Protein AF-A0A8D0GB31-F1 (afdb_monomer)

Sequence (109 aa):
WKSSKSEREALQETPEELVDSFWATIAEEDEQGLYSGTINKALAECLQLIEKDYPGDEIHSTLEQLIQKVPDAKKLAKYWVCRVRLGQLGPIEKIIAIYEEAILAGAQV

Solvent-accessible surface area (backbone atoms only — not comparable to full-atom values): 6332 Å² total; per-residue (Å²): 134,85,84,78,86,73,89,78,89,64,86,75,71,46,77,63,58,53,51,53,50,51,54,51,52,52,53,51,52,49,51,53,49,53,52,54,50,51,51,52,48,56,40,52,51,50,41,56,39,54,76,67,72,45,69,47,66,62,54,49,52,51,51,54,55,45,40,73,78,34,61,70,52,47,31,36,44,57,50,54,52,40,55,52,55,59,52,70,69,62,63,67,67,61,55,50,51,53,52,54,52,34,58,75,51,58,41,46,131

Mean predicted aligned error: 11.81 Å

pLDDT: mean 80.17, std 14.29, range [38.22, 94.62]

Structure (mmCIF, N/CA/C/O backbone):
data_AF-A0A8D0GB31-F1
#
_entry.id   AF-A0A8D0GB31-F1
#
loop_
_atom_site.group_PDB
_atom_site.id
_atom_site.type_symbol
_atom_site.label_atom_id
_atom_site.label_alt_id
_atom_site.label_comp_id
_atom_site.label_asym_id
_atom_site.label_entity_id
_atom_site.label_seq_id
_atom_site.pdbx_PDB_ins_code
_atom_site.Cartn_x
_atom_site.Cartn_y
_atom_site.Cartn_z
_atom_site.occupancy
_atom_site.B_iso_or_equiv
_atom_site.auth_seq_id
_atom_site.auth_comp_id
_atom_site.auth_asym_id
_atom_site.auth_atom_id
_atom_site.pdbx_PDB_model_num
ATOM 1 N N . TRP A 1 1 ? 31.238 -27.327 -58.070 1.00 38.22 1 TRP A N 1
ATOM 2 C CA . TRP A 1 1 ? 30.485 -27.724 -56.868 1.00 38.22 1 TRP A CA 1
ATOM 3 C C . TRP A 1 1 ? 30.015 -26.470 -56.159 1.00 38.22 1 TRP A C 1
ATOM 5 O O . TRP A 1 1 ? 30.849 -25.647 -55.809 1.00 38.22 1 TRP A O 1
ATOM 15 N N . LYS A 1 2 ? 28.698 -26.267 -56.032 1.00 43.47 2 LYS A N 1
ATOM 16 C CA . LYS A 1 2 ? 28.160 -25.191 -55.193 1.00 43.47 2 LYS A CA 1
ATOM 17 C C . LYS A 1 2 ? 28.403 -25.606 -53.745 1.00 43.47 2 LYS A C 1
ATOM 19 O O . LYS A 1 2 ? 27.807 -26.581 -53.299 1.00 43.47 2 LYS A O 1
ATOM 24 N N . SER A 1 3 ? 29.301 -24.919 -53.045 1.00 41.25 3 SER A N 1
ATOM 25 C CA . SER A 1 3 ? 29.398 -25.074 -51.597 1.00 41.25 3 SER A CA 1
ATOM 26 C C . SER A 1 3 ? 28.232 -24.303 -50.990 1.00 41.25 3 SER A C 1
ATOM 28 O O . SER A 1 3 ? 28.279 -23.086 -50.837 1.00 41.25 3 SER A O 1
ATOM 30 N N . SER A 1 4 ?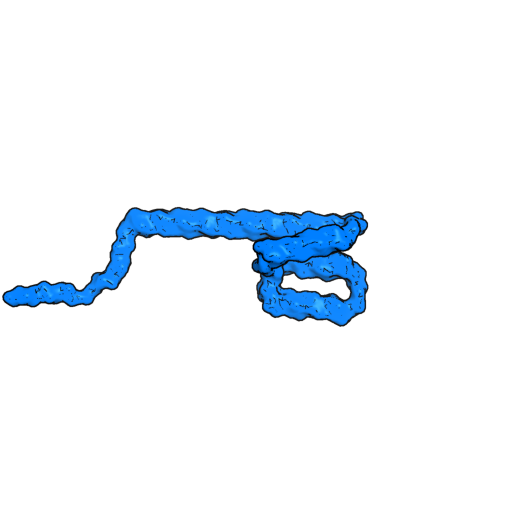 27.135 -25.023 -50.776 1.00 47.94 4 SER A N 1
ATOM 31 C CA . SER A 1 4 ? 25.988 -24.556 -50.013 1.00 47.94 4 SER A CA 1
ATOM 32 C C . SER A 1 4 ? 26.430 -24.486 -48.555 1.00 47.94 4 SER A C 1
ATOM 34 O O . SER A 1 4 ? 26.611 -25.525 -47.921 1.00 47.94 4 SER A O 1
ATOM 36 N N . LYS A 1 5 ? 26.660 -23.285 -48.020 1.00 43.53 5 LYS A N 1
ATOM 37 C CA . LYS A 1 5 ? 26.837 -23.119 -46.576 1.00 43.53 5 LYS A CA 1
ATOM 38 C C . LYS A 1 5 ? 25.444 -23.040 -45.957 1.00 43.53 5 LYS A C 1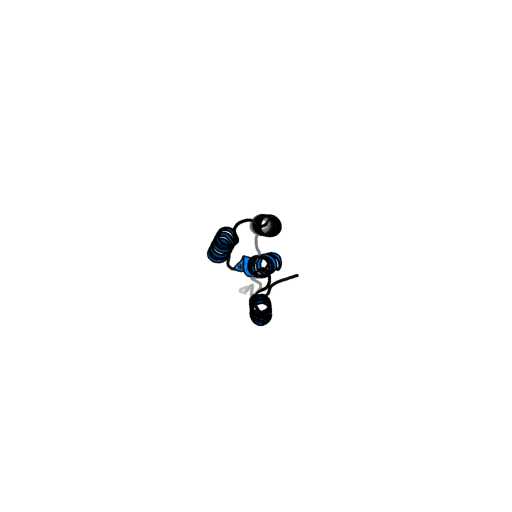
ATOM 40 O O . LYS A 1 5 ? 24.874 -21.966 -45.825 1.00 43.53 5 LYS A O 1
ATOM 45 N N . SER A 1 6 ? 24.895 -24.222 -45.694 1.00 49.19 6 SER A N 1
ATOM 46 C CA . SER A 1 6 ? 23.667 -24.417 -44.930 1.00 49.19 6 SER A CA 1
ATOM 47 C C . SER A 1 6 ? 23.919 -24.142 -43.450 1.00 49.19 6 SER A C 1
ATOM 49 O O . SER A 1 6 ? 24.957 -24.538 -42.917 1.00 49.19 6 SER A O 1
ATOM 51 N N . GLU A 1 7 ? 22.932 -23.502 -42.827 1.00 48.81 7 GLU A N 1
ATOM 52 C CA . GLU A 1 7 ? 22.560 -23.618 -41.414 1.00 48.81 7 GLU A CA 1
ATOM 53 C C . GLU A 1 7 ? 23.652 -23.340 -40.376 1.00 48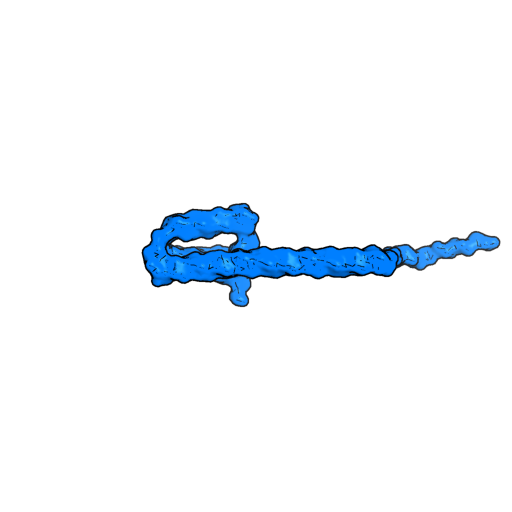.81 7 GLU A C 1
ATOM 55 O O . GLU A 1 7 ? 24.326 -24.236 -39.865 1.00 48.81 7 GLU A O 1
ATOM 60 N N . ARG A 1 8 ? 23.745 -22.059 -40.004 1.00 48.47 8 ARG A N 1
ATOM 61 C CA . ARG A 1 8 ? 23.757 -21.599 -38.604 1.00 48.47 8 ARG A CA 1
ATOM 62 C C . ARG A 1 8 ? 23.662 -20.069 -38.580 1.00 48.47 8 ARG A C 1
ATOM 64 O O . ARG A 1 8 ? 24.624 -19.383 -38.261 1.00 48.47 8 ARG A O 1
ATOM 71 N N . GLU A 1 9 ? 22.489 -19.540 -38.917 1.00 44.28 9 GLU A N 1
ATOM 72 C CA . GLU A 1 9 ? 22.073 -18.207 -38.459 1.00 44.28 9 GLU A CA 1
ATOM 73 C C . GLU A 1 9 ? 21.654 -18.344 -36.988 1.00 44.28 9 GLU A C 1
ATOM 75 O O . GLU A 1 9 ? 20.483 -18.322 -36.631 1.00 44.28 9 GLU A O 1
ATOM 80 N N . ALA A 1 10 ? 22.635 -18.596 -36.120 1.00 50.03 10 ALA A N 1
ATOM 81 C CA . ALA A 1 10 ? 22.503 -18.174 -34.737 1.00 50.03 10 ALA A CA 1
ATOM 82 C C . ALA A 1 10 ? 22.685 -16.658 -34.783 1.00 50.03 10 ALA A C 1
ATOM 84 O O . ALA A 1 10 ? 23.727 -16.213 -35.265 1.00 50.03 10 ALA A O 1
ATOM 85 N N . LEU A 1 11 ? 21.653 -15.912 -34.380 1.00 52.16 11 LEU A N 1
ATOM 86 C CA . LEU A 1 11 ? 21.637 -14.454 -34.246 1.00 52.16 11 LEU A CA 1
ATOM 87 C C . LEU A 1 11 ? 22.981 -13.983 -33.670 1.00 52.16 11 LEU A C 1
ATOM 89 O O . LEU A 1 11 ? 23.235 -14.109 -32.475 1.00 52.16 11 LEU A O 1
ATOM 93 N N . GLN A 1 12 ? 23.886 -13.539 -34.543 1.00 55.84 12 GLN A N 1
ATOM 94 C CA . GLN A 1 12 ? 25.137 -12.915 -34.139 1.00 55.84 12 GLN A CA 1
ATOM 95 C C . GLN A 1 12 ? 24.774 -11.477 -33.804 1.00 55.84 12 GLN A C 1
ATOM 97 O O . GLN A 1 12 ? 24.914 -10.598 -34.648 1.00 55.84 12 GLN A O 1
ATOM 102 N N . GLU A 1 13 ? 24.240 -11.265 -32.599 1.00 57.94 13 GLU A N 1
ATOM 103 C CA . GLU A 1 13 ? 24.176 -9.919 -32.039 1.00 57.94 13 GLU A CA 1
ATOM 104 C C . GLU A 1 13 ? 25.600 -9.376 -32.005 1.00 57.94 13 GLU A C 1
ATOM 106 O O . GLU A 1 13 ? 26.544 -10.035 -31.544 1.00 57.94 13 GLU A O 1
ATOM 111 N N . THR A 1 14 ? 25.778 -8.213 -32.615 1.00 75.75 14 THR A N 1
ATOM 112 C CA . THR A 1 14 ? 27.091 -7.589 -32.697 1.00 75.75 14 THR A CA 1
ATOM 113 C C . THR A 1 14 ? 27.550 -7.176 -31.294 1.00 75.75 14 THR A C 1
ATOM 115 O O . THR A 1 14 ? 26.721 -6.903 -30.425 1.00 75.75 14 THR A O 1
ATOM 118 N N . PRO A 1 15 ? 28.868 -7.107 -31.022 1.00 74.94 15 PRO A N 1
ATOM 119 C CA . PRO A 1 15 ? 29.363 -6.677 -29.713 1.00 74.94 15 PRO A CA 1
ATOM 120 C C . PRO A 1 15 ? 28.836 -5.300 -29.284 1.00 74.94 15 PRO A C 1
ATOM 122 O O . PRO A 1 15 ? 28.754 -5.030 -28.093 1.00 74.94 15 PRO A O 1
ATOM 125 N N . GLU A 1 16 ? 28.487 -4.447 -30.250 1.00 78.19 16 GLU A N 1
ATOM 126 C CA . GLU A 1 16 ? 27.890 -3.128 -30.028 1.00 78.19 16 GLU A CA 1
ATOM 127 C C . GLU A 1 16 ? 26.426 -3.252 -29.571 1.00 78.19 16 GLU A C 1
ATOM 129 O O . GLU A 1 16 ? 26.078 -2.716 -28.523 1.00 78.19 16 GLU A O 1
ATOM 134 N N . GLU A 1 17 ? 25.605 -4.057 -30.256 1.00 80.19 17 GLU A N 1
ATOM 135 C CA . GLU A 1 17 ? 24.213 -4.333 -29.852 1.00 80.19 17 GLU A CA 1
ATOM 136 C C . GLU A 1 17 ? 24.116 -4.995 -28.471 1.00 80.19 17 GLU A C 1
ATOM 138 O O . GLU A 1 17 ? 23.202 -4.697 -27.703 1.00 80.19 17 GLU A O 1
ATOM 143 N N . LEU A 1 18 ? 25.074 -5.861 -28.127 1.00 84.31 18 LEU A N 1
ATOM 144 C CA . LEU A 1 18 ? 25.120 -6.515 -26.818 1.00 84.31 18 LEU A CA 1
ATOM 145 C C . LEU A 1 18 ? 25.462 -5.529 -25.686 1.00 84.31 18 LEU A C 1
ATOM 147 O O . LEU A 1 18 ? 24.989 -5.670 -24.561 1.00 84.31 18 LEU A O 1
ATOM 151 N N . VAL A 1 19 ? 26.311 -4.538 -25.970 1.00 81.19 19 VAL A N 1
ATOM 152 C CA . VAL A 1 19 ? 26.668 -3.491 -25.002 1.00 81.19 19 VAL A CA 1
ATOM 153 C C . VAL A 1 19 ? 25.505 -2.519 -24.821 1.00 81.19 19 VAL A C 1
ATOM 155 O O . VAL A 1 19 ? 25.196 -2.155 -23.687 1.00 81.19 19 VAL A O 1
ATOM 158 N N . ASP A 1 20 ? 24.823 -2.149 -25.902 1.00 82.50 20 ASP A N 1
ATOM 159 C CA . ASP A 1 20 ? 23.650 -1.275 -25.841 1.00 82.50 20 ASP A CA 1
ATOM 160 C C . ASP A 1 20 ? 22.47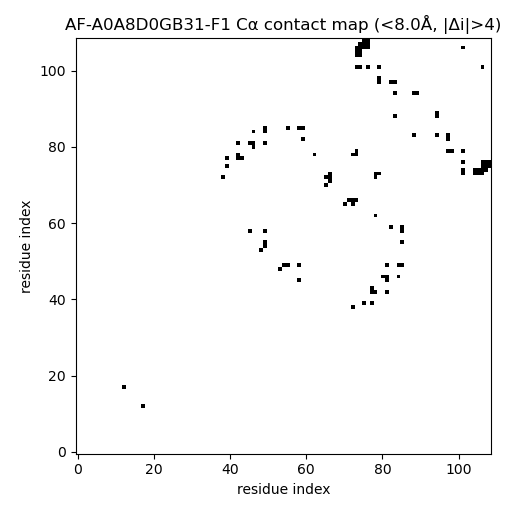5 -1.947 -25.118 1.00 82.50 20 ASP A C 1
ATOM 162 O O . ASP A 1 20 ? 21.844 -1.323 -24.260 1.00 82.50 20 ASP A O 1
ATOM 166 N N . SER A 1 21 ? 22.215 -3.232 -25.390 1.00 82.19 21 SER A N 1
ATOM 167 C CA . SER A 1 21 ? 21.173 -3.994 -24.691 1.00 82.19 21 SER A CA 1
ATOM 168 C C . SER A 1 21 ? 21.481 -4.147 -23.201 1.00 82.19 21 SER A C 1
ATOM 170 O O . SER A 1 21 ? 20.592 -3.971 -22.371 1.00 82.19 21 SER A O 1
ATOM 172 N N . PHE A 1 22 ? 22.748 -4.365 -22.843 1.00 86.94 22 PHE A N 1
ATOM 173 C CA . PHE A 1 22 ? 23.186 -4.437 -21.452 1.00 86.94 22 PHE A CA 1
ATOM 174 C C . PHE A 1 22 ? 22.932 -3.131 -20.681 1.00 86.94 22 PHE A C 1
ATOM 176 O O . PHE A 1 22 ? 22.377 -3.163 -19.581 1.00 86.94 22 PHE A O 1
ATOM 183 N N . TRP A 1 23 ? 23.291 -1.973 -21.251 1.00 88.69 23 TRP A N 1
ATOM 184 C CA . TRP A 1 23 ? 23.019 -0.679 -20.611 1.00 88.69 23 TRP A CA 1
ATOM 185 C C . TRP A 1 23 ? 21.524 -0.361 -20.542 1.00 88.69 23 TRP A C 1
ATOM 187 O O . TRP A 1 23 ? 21.079 0.214 -19.549 1.00 88.69 23 TRP A O 1
ATOM 197 N N . ALA A 1 24 ? 20.750 -0.755 -21.557 1.00 83.31 24 ALA A N 1
ATOM 198 C CA . ALA A 1 24 ? 19.300 -0.595 -21.557 1.00 83.31 24 ALA A CA 1
ATOM 199 C C . ALA A 1 24 ? 18.639 -1.402 -20.428 1.00 83.31 24 ALA A C 1
ATOM 201 O O . ALA A 1 24 ? 17.816 -0.850 -19.700 1.00 83.31 24 ALA A O 1
ATOM 202 N N . THR A 1 25 ? 19.049 -2.659 -20.219 1.00 84.62 25 THR A N 1
ATOM 203 C CA . THR A 1 25 ? 18.553 -3.485 -19.106 1.00 84.62 25 THR A CA 1
ATOM 204 C C . THR A 1 25 ? 18.895 -2.872 -17.749 1.00 84.62 25 THR A C 1
ATOM 206 O O . THR A 1 25 ? 18.019 -2.770 -16.898 1.00 84.62 25 THR A O 1
ATOM 209 N N . ILE A 1 26 ? 20.130 -2.396 -17.550 1.00 79.69 26 ILE A N 1
ATOM 210 C CA . ILE A 1 26 ? 20.523 -1.749 -16.286 1.00 79.69 26 ILE A CA 1
ATOM 211 C C . ILE A 1 26 ? 19.698 -0.483 -16.020 1.00 79.69 26 ILE A C 1
ATOM 213 O O . ILE A 1 26 ? 19.272 -0.259 -14.889 1.00 79.69 26 ILE A O 1
ATOM 217 N N . ALA A 1 27 ? 19.474 0.353 -17.039 1.00 73.62 27 ALA A N 1
ATOM 218 C CA . ALA A 1 27 ? 18.688 1.577 -16.892 1.00 73.62 27 ALA A CA 1
ATOM 219 C C . ALA A 1 27 ? 17.217 1.279 -16.561 1.00 73.62 27 ALA A C 1
ATOM 221 O O . ALA A 1 27 ? 16.633 1.941 -15.705 1.00 73.62 27 ALA A O 1
ATOM 222 N N . GLU A 1 28 ? 16.639 0.261 -17.202 1.00 72.56 28 GLU A N 1
ATOM 223 C CA . GLU A 1 28 ? 15.277 -0.193 -16.925 1.00 72.56 28 GLU A CA 1
ATOM 224 C C . GLU A 1 28 ? 15.143 -0.749 -15.496 1.00 72.56 28 GLU A C 1
ATOM 226 O O . GLU A 1 28 ? 14.209 -0.388 -14.779 1.00 72.56 28 GLU A O 1
ATOM 231 N N . GLU A 1 29 ? 16.088 -1.580 -15.046 1.00 67.25 29 GLU A N 1
ATOM 232 C CA . GLU A 1 29 ? 16.111 -2.120 -13.681 1.00 67.25 29 GLU A CA 1
ATOM 233 C C . GLU A 1 29 ? 16.248 -1.016 -12.617 1.00 67.25 29 GLU A C 1
ATOM 235 O O . GLU A 1 29 ? 15.553 -1.056 -11.597 1.00 67.25 29 GLU A O 1
ATOM 240 N N . ASP A 1 30 ? 17.098 -0.008 -12.850 1.00 68.12 30 ASP A N 1
ATOM 241 C CA . ASP A 1 30 ? 17.287 1.122 -11.929 1.00 68.12 30 ASP A CA 1
ATOM 242 C C . ASP A 1 30 ? 16.036 2.015 -11.858 1.00 68.12 30 ASP A C 1
ATOM 244 O O . ASP A 1 30 ? 15.600 2.397 -10.768 1.00 68.12 30 ASP A O 1
ATOM 248 N N . GLU A 1 31 ? 15.383 2.280 -12.997 1.00 64.56 31 GLU A N 1
ATOM 249 C CA . GLU A 1 31 ? 14.117 3.021 -13.040 1.00 64.56 31 GLU A CA 1
ATOM 250 C C . GLU A 1 31 ? 12.998 2.265 -12.305 1.00 64.56 31 GLU A C 1
ATOM 252 O O . GLU A 1 31 ? 12.289 2.852 -11.479 1.00 64.56 31 GLU A O 1
ATOM 257 N N . GLN A 1 32 ? 12.876 0.948 -12.514 1.00 69.88 32 GLN A N 1
ATOM 258 C CA . GLN A 1 32 ? 11.931 0.102 -11.776 1.00 69.88 32 GLN A CA 1
ATOM 259 C C . GLN A 1 32 ? 12.235 0.084 -10.267 1.00 69.88 32 GLN A C 1
ATOM 261 O O . GLN A 1 32 ? 11.320 0.184 -9.438 1.00 69.88 32 GLN A O 1
ATOM 266 N N . GLY A 1 33 ? 13.515 0.015 -9.892 1.00 69.56 33 GLY A N 1
ATOM 267 C CA . GLY A 1 33 ? 13.985 0.091 -8.511 1.00 69.56 33 GLY A CA 1
ATOM 268 C C . GLY A 1 33 ? 13.613 1.416 -7.843 1.00 69.56 33 GLY A C 1
ATOM 269 O O . GLY A 1 33 ? 12.981 1.418 -6.781 1.00 69.56 33 GLY A O 1
ATOM 270 N N . LEU A 1 34 ? 13.916 2.544 -8.488 1.00 67.56 34 LEU A N 1
ATOM 271 C CA . LEU A 1 34 ? 13.587 3.890 -8.013 1.00 67.56 34 LEU A CA 1
ATOM 272 C C . LEU A 1 34 ? 12.072 4.105 -7.898 1.00 67.56 34 LEU A C 1
ATOM 274 O O . LEU A 1 34 ? 11.589 4.697 -6.922 1.00 67.56 34 LEU A O 1
ATOM 278 N N . TYR A 1 35 ? 11.309 3.585 -8.858 1.00 73.12 35 TYR A N 1
ATOM 279 C CA . TYR A 1 35 ? 9.854 3.645 -8.857 1.00 73.12 35 TYR A CA 1
ATOM 280 C C . TYR A 1 35 ? 9.257 2.853 -7.688 1.00 73.12 35 TYR A C 1
ATOM 282 O O . TYR A 1 35 ? 8.453 3.383 -6.912 1.00 73.12 35 TYR A O 1
ATOM 290 N N . SER A 1 36 ? 9.728 1.620 -7.478 1.00 77.00 36 SER A N 1
ATOM 291 C CA . SER A 1 36 ? 9.320 0.791 -6.340 1.00 77.00 36 SER A CA 1
ATOM 292 C C . SER A 1 36 ? 9.699 1.427 -4.995 1.00 77.00 36 SER A C 1
ATOM 294 O O . SER A 1 36 ? 8.909 1.390 -4.045 1.00 77.00 36 SER A O 1
ATOM 296 N N . GLY A 1 37 ? 10.871 2.068 -4.911 1.00 82.25 37 GLY A N 1
ATOM 297 C CA . GLY A 1 37 ? 11.354 2.771 -3.725 1.00 82.25 37 GLY A CA 1
ATOM 298 C C . GLY A 1 37 ? 10.500 3.992 -3.387 1.00 82.25 37 GLY A C 1
ATOM 299 O O . GLY A 1 37 ? 10.116 4.183 -2.230 1.00 82.25 37 GLY A O 1
ATOM 300 N N . THR A 1 38 ? 10.128 4.773 -4.401 1.00 86.62 38 THR A N 1
ATOM 301 C CA . THR A 1 38 ? 9.259 5.948 -4.249 1.00 86.62 38 THR A CA 1
ATOM 302 C C . THR A 1 38 ? 7.875 5.558 -3.731 1.00 86.62 38 THR A C 1
ATOM 304 O O . THR A 1 38 ? 7.388 6.149 -2.765 1.00 86.62 38 THR A O 1
ATOM 307 N N . ILE A 1 39 ? 7.264 4.514 -4.300 1.00 87.88 39 ILE A N 1
ATOM 308 C CA . ILE A 1 39 ? 5.954 4.014 -3.857 1.00 87.88 39 ILE A CA 1
ATOM 309 C C . ILE A 1 39 ? 6.032 3.475 -2.429 1.00 87.88 39 ILE A C 1
ATOM 311 O O . ILE A 1 39 ? 5.192 3.798 -1.591 1.00 87.88 39 ILE A O 1
ATOM 315 N N . ASN A 1 40 ? 7.064 2.689 -2.115 1.00 86.25 40 ASN A N 1
ATOM 316 C CA . ASN A 1 40 ? 7.270 2.161 -0.768 1.00 86.25 40 ASN A CA 1
ATOM 317 C C . ASN A 1 40 ? 7.426 3.265 0.280 1.00 86.25 40 ASN A C 1
ATOM 319 O O . ASN A 1 40 ? 6.928 3.114 1.399 1.00 86.25 40 ASN A O 1
ATOM 323 N N . LYS A 1 41 ? 8.111 4.359 -0.067 1.00 89.25 41 LYS A N 1
ATOM 324 C CA . LYS A 1 41 ? 8.253 5.528 0.802 1.00 89.25 41 LYS A CA 1
ATOM 325 C C . LYS A 1 41 ? 6.907 6.219 1.019 1.00 89.25 41 LYS A C 1
ATOM 327 O O . LYS A 1 41 ? 6.535 6.433 2.168 1.00 89.25 41 LYS A O 1
ATOM 332 N N . ALA A 1 42 ? 6.151 6.478 -0.047 1.00 90.00 42 ALA A N 1
ATOM 333 C CA . ALA A 1 42 ? 4.824 7.088 0.051 1.00 90.00 42 ALA A CA 1
ATOM 334 C C . ALA A 1 42 ? 3.857 6.247 0.909 1.00 90.00 42 ALA A C 1
ATOM 336 O O . ALA A 1 42 ? 3.129 6.778 1.747 1.00 90.00 42 ALA A O 1
ATOM 337 N N . LEU A 1 43 ? 3.888 4.917 0.766 1.00 91.88 43 LEU A N 1
ATOM 338 C CA . LEU A 1 43 ? 3.103 4.005 1.603 1.00 91.88 43 LEU A CA 1
ATOM 339 C C . LEU A 1 43 ? 3.550 4.030 3.073 1.00 91.88 43 LEU A C 1
ATOM 341 O O . LEU A 1 43 ? 2.711 3.998 3.969 1.00 91.88 43 LEU A O 1
ATOM 345 N N . ALA A 1 44 ? 4.856 4.117 3.340 1.00 91.06 44 ALA A N 1
ATOM 346 C CA . ALA A 1 44 ? 5.369 4.250 4.702 1.00 91.06 44 ALA A CA 1
ATOM 347 C C . ALA A 1 44 ? 4.945 5.579 5.352 1.00 91.06 44 ALA A C 1
ATOM 349 O O . ALA A 1 44 ? 4.593 5.600 6.529 1.00 91.06 44 ALA A O 1
ATOM 350 N N . GLU A 1 45 ? 4.929 6.671 4.588 1.00 91.44 45 GLU A N 1
ATOM 351 C CA . GLU A 1 45 ? 4.411 7.964 5.045 1.00 91.44 45 GLU A CA 1
ATOM 352 C C . GLU A 1 45 ? 2.912 7.882 5.361 1.00 91.44 45 GLU A C 1
ATOM 354 O O . GLU A 1 45 ? 2.491 8.347 6.419 1.00 91.44 45 GLU A O 1
ATOM 359 N N . CYS A 1 46 ? 2.118 7.205 4.521 1.00 90.31 46 CYS A N 1
ATOM 360 C CA . CYS A 1 46 ? 0.702 6.952 4.806 1.00 90.31 46 CYS A CA 1
ATOM 361 C C . CYS A 1 46 ? 0.511 6.214 6.140 1.00 90.31 46 CYS A C 1
ATOM 363 O O . CYS A 1 46 ? -0.331 6.618 6.935 1.00 90.31 46 CYS A O 1
ATOM 365 N N . LEU A 1 47 ? 1.311 5.179 6.427 1.00 90.00 47 LEU A N 1
ATOM 366 C CA . LEU A 1 47 ? 1.256 4.474 7.717 1.00 90.00 47 LEU A CA 1
ATOM 367 C C . LEU A 1 47 ? 1.529 5.405 8.897 1.00 90.00 47 LEU A C 1
ATOM 369 O O . LEU A 1 47 ? 0.767 5.401 9.860 1.00 90.00 47 LEU A O 1
ATOM 373 N N . GLN A 1 48 ? 2.566 6.239 8.803 1.00 91.25 48 GLN A N 1
ATOM 374 C CA . GLN A 1 48 ? 2.887 7.195 9.863 1.00 91.25 48 GLN A CA 1
ATOM 375 C C . GLN A 1 48 ? 1.780 8.231 10.079 1.00 91.25 48 GLN A C 1
ATOM 377 O O . GLN A 1 48 ? 1.578 8.679 11.204 1.00 91.25 48 GLN A O 1
ATOM 382 N N . LEU A 1 49 ? 1.084 8.646 9.016 1.00 90.62 49 LEU A N 1
ATOM 383 C CA . LEU A 1 49 ? -0.056 9.558 9.126 1.00 90.62 49 LEU A CA 1
ATOM 384 C C . LEU A 1 49 ? -1.251 8.875 9.801 1.00 90.62 49 LEU A C 1
ATOM 386 O O . LEU A 1 49 ? -1.864 9.474 10.682 1.00 90.62 49 LEU A O 1
ATOM 390 N N . ILE A 1 50 ? -1.531 7.612 9.460 1.00 87.25 50 ILE A N 1
ATOM 391 C CA . ILE A 1 50 ? -2.584 6.820 10.115 1.00 87.25 50 ILE A CA 1
ATOM 392 C C . ILE A 1 50 ? -2.296 6.658 11.613 1.00 87.25 50 ILE A C 1
ATOM 394 O O . ILE A 1 50 ? -3.198 6.809 12.428 1.00 87.25 50 ILE A O 1
ATOM 398 N N . GLU A 1 51 ? -1.044 6.385 11.988 1.00 86.00 51 GLU A N 1
ATOM 399 C CA . GLU A 1 51 ? -0.619 6.25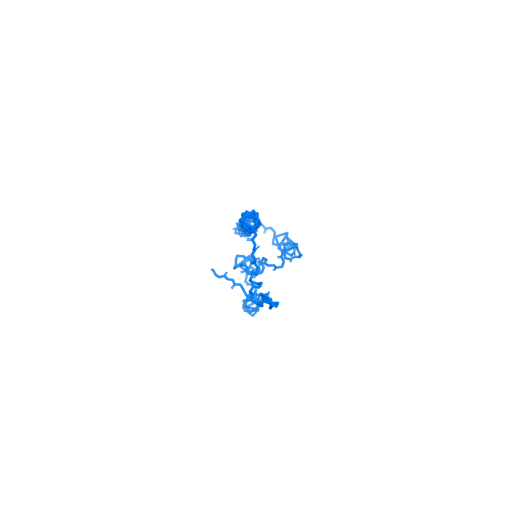6 13.393 1.00 86.00 51 GLU A CA 1
ATOM 400 C C . GLU A 1 51 ? -0.733 7.562 14.194 1.00 86.00 51 GLU A C 1
ATOM 402 O O . GLU A 1 51 ? -0.756 7.527 15.421 1.00 86.00 51 GLU A O 1
ATOM 407 N N . LYS A 1 52 ? -0.799 8.711 13.514 1.00 87.38 52 LYS A N 1
ATOM 408 C CA . LYS A 1 52 ? -0.967 10.040 14.120 1.00 87.38 52 LYS A CA 1
ATOM 409 C C . LYS A 1 52 ? -2.423 10.520 14.113 1.00 87.38 52 LYS A C 1
ATOM 411 O O . LYS A 1 52 ? -2.653 11.712 14.303 1.00 87.38 52 LYS A O 1
ATOM 416 N N . ASP A 1 53 ? -3.377 9.622 13.859 1.00 80.50 53 ASP A N 1
ATOM 417 C CA . ASP A 1 53 ? -4.815 9.910 13.758 1.00 80.50 53 ASP A CA 1
ATOM 418 C C . ASP A 1 53 ? -5.156 11.001 12.723 1.00 80.50 53 ASP A C 1
ATOM 420 O O . ASP A 1 53 ? -6.094 11.785 12.882 1.00 80.50 53 ASP A O 1
ATOM 424 N N . TYR A 1 54 ? -4.383 11.061 11.634 1.00 80.94 54 TYR A N 1
ATOM 425 C CA . TYR A 1 54 ? -4.679 11.939 10.504 1.00 80.94 54 TYR A CA 1
ATOM 426 C C . TYR A 1 54 ? -5.971 11.488 9.785 1.00 80.94 54 TYR A C 1
ATOM 428 O O . TYR A 1 54 ? -6.263 10.288 9.773 1.00 80.94 54 TYR A O 1
ATOM 436 N N . PRO A 1 55 ? -6.748 12.401 9.160 1.00 80.81 55 PRO A N 1
ATOM 437 C CA . PRO A 1 55 ? -8.009 12.057 8.501 1.00 80.81 55 PRO A CA 1
ATOM 438 C C . PRO A 1 55 ? -7.886 10.890 7.512 1.00 80.81 55 PRO A C 1
ATOM 440 O O . PRO A 1 55 ? -7.225 10.988 6.476 1.00 80.81 55 PRO A O 1
ATOM 443 N N . GLY A 1 56 ? -8.563 9.781 7.822 1.00 84.69 56 GLY A N 1
ATOM 444 C CA . GLY A 1 56 ? -8.472 8.549 7.038 1.00 84.69 56 GLY A CA 1
ATOM 445 C C . GLY A 1 56 ? -8.974 8.688 5.598 1.00 84.69 56 GLY A C 1
ATOM 446 O O . GLY A 1 56 ? -8.439 8.039 4.704 1.00 84.69 56 GLY A O 1
ATOM 447 N N . ASP A 1 57 ? -9.941 9.572 5.340 1.00 86.12 57 ASP A N 1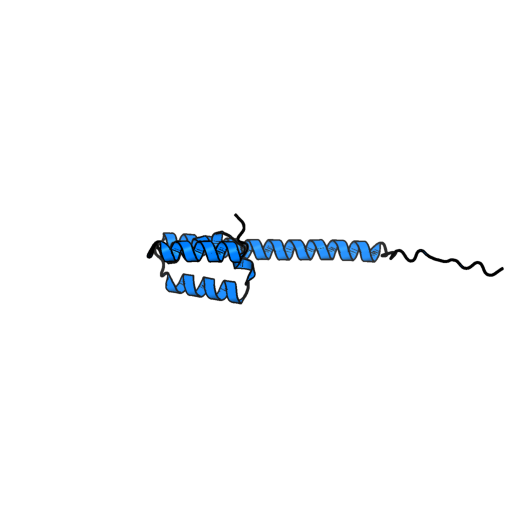
ATOM 448 C CA . ASP A 1 57 ? -10.515 9.769 4.002 1.00 86.12 57 ASP A CA 1
ATOM 449 C C . ASP A 1 57 ? -9.501 10.348 3.000 1.00 86.12 57 ASP A C 1
ATOM 451 O O . ASP A 1 57 ? -9.469 9.944 1.835 1.00 86.12 57 ASP A O 1
ATOM 455 N N . GLU A 1 58 ? -8.625 11.254 3.445 1.00 88.06 58 GLU A N 1
ATOM 456 C CA . GLU A 1 58 ? -7.587 11.850 2.591 1.00 88.06 58 GLU A CA 1
ATOM 457 C C . GLU A 1 58 ? -6.514 10.824 2.222 1.00 88.06 58 GLU A C 1
ATOM 459 O O . GLU A 1 58 ? -6.085 10.722 1.066 1.00 88.06 58 GLU A O 1
ATOM 464 N N . ILE A 1 59 ? -6.122 10.005 3.197 1.00 89.44 59 ILE A N 1
ATOM 465 C CA . ILE A 1 59 ? -5.170 8.916 2.985 1.00 89.44 59 ILE A CA 1
ATOM 466 C C . ILE A 1 59 ? -5.805 7.846 2.088 1.00 89.44 59 ILE A C 1
ATOM 468 O O . ILE A 1 59 ? -5.154 7.358 1.168 1.00 89.44 59 ILE A O 1
ATOM 472 N N . HIS A 1 60 ? -7.087 7.521 2.285 1.00 89.19 60 HIS A N 1
ATOM 473 C CA . HIS A 1 60 ? -7.817 6.592 1.426 1.00 89.19 60 HIS A CA 1
ATOM 474 C C . HIS A 1 60 ? -7.856 7.083 -0.028 1.00 89.19 60 HIS A C 1
ATOM 476 O O . HIS A 1 60 ? -7.469 6.340 -0.928 1.00 89.19 60 HIS A O 1
ATOM 482 N N . SER A 1 61 ? -8.214 8.350 -0.257 1.00 90.62 61 SER A N 1
ATOM 483 C CA . SER A 1 61 ? -8.186 8.974 -1.588 1.00 90.62 61 SER A CA 1
ATOM 484 C C . SER A 1 61 ? -6.794 8.908 -2.226 1.00 90.62 61 SER A C 1
ATOM 486 O O . SER A 1 61 ? -6.655 8.564 -3.401 1.00 90.62 61 SER A O 1
ATOM 488 N N . THR A 1 62 ? -5.744 9.154 -1.439 1.00 90.69 62 THR A N 1
ATOM 489 C CA . THR A 1 62 ? -4.351 9.054 -1.900 1.00 90.69 62 THR A CA 1
ATOM 490 C C . THR A 1 62 ? -3.993 7.628 -2.329 1.00 90.69 62 THR A C 1
ATOM 492 O O . THR A 1 62 ? -3.383 7.435 -3.382 1.00 90.69 62 THR A O 1
ATOM 495 N N . LEU A 1 63 ? -4.403 6.615 -1.560 1.00 91.44 63 LEU A N 1
ATOM 496 C CA . LEU A 1 63 ? -4.179 5.208 -1.902 1.00 91.44 63 LEU A CA 1
ATOM 497 C C . LEU A 1 63 ? -4.954 4.780 -3.153 1.00 91.44 63 LEU A C 1
ATOM 499 O O . LEU A 1 63 ? -4.408 4.041 -3.970 1.00 91.44 63 LEU A O 1
ATOM 503 N N . GLU A 1 64 ? -6.191 5.247 -3.328 1.00 91.12 64 GLU A N 1
ATOM 504 C CA . GLU A 1 64 ? -6.990 4.976 -4.529 1.00 91.12 64 GLU A CA 1
ATOM 505 C C . GLU A 1 64 ? -6.349 5.607 -5.776 1.00 91.12 64 GLU A C 1
ATOM 507 O O . GLU A 1 64 ? -6.189 4.948 -6.805 1.00 91.12 64 GLU A O 1
ATOM 512 N N . GLN A 1 65 ? -5.871 6.851 -5.678 1.00 91.56 65 GLN A N 1
ATOM 513 C CA . GLN A 1 65 ? -5.120 7.490 -6.765 1.00 91.56 65 GLN A CA 1
ATOM 514 C C . GLN A 1 65 ? -3.809 6.758 -7.077 1.00 91.56 65 GLN A C 1
ATOM 516 O O . GLN A 1 65 ? -3.426 6.650 -8.245 1.00 91.56 65 GLN A O 1
ATOM 521 N N . LEU A 1 66 ? -3.120 6.247 -6.050 1.00 90.38 66 LEU A N 1
ATOM 522 C CA . LEU A 1 66 ? -1.900 5.466 -6.222 1.00 90.38 66 LEU A CA 1
ATOM 523 C C . LEU A 1 66 ? -2.172 4.200 -7.035 1.00 90.38 66 LEU A C 1
ATOM 525 O O . LEU A 1 66 ? -1.461 3.963 -8.003 1.00 90.38 66 LEU A O 1
ATOM 529 N N . ILE A 1 67 ? -3.201 3.415 -6.703 1.00 90.12 67 ILE A N 1
ATOM 530 C CA . ILE A 1 67 ? -3.487 2.171 -7.440 1.00 90.12 67 IL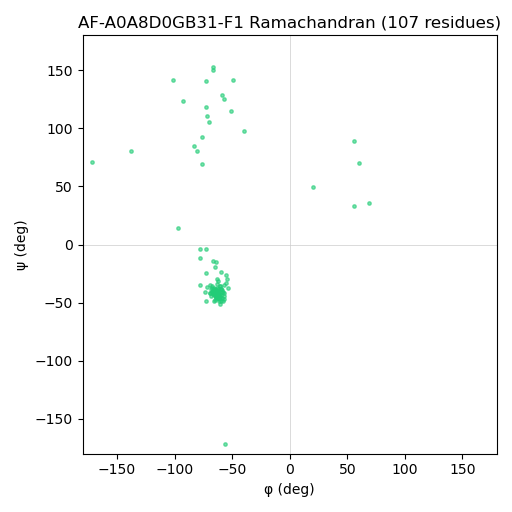E A CA 1
ATOM 531 C C . ILE A 1 67 ? -4.079 2.408 -8.831 1.00 90.12 67 ILE A C 1
ATOM 533 O O . ILE A 1 67 ? -3.934 1.551 -9.698 1.00 90.12 67 ILE A O 1
ATOM 537 N N . GLN A 1 68 ? -4.723 3.555 -9.068 1.00 90.25 68 GLN A N 1
ATOM 538 C CA . GLN A 1 68 ? -5.160 3.943 -10.411 1.00 90.25 68 GLN A CA 1
ATOM 539 C C . GLN A 1 68 ? -3.969 4.216 -11.330 1.00 90.25 68 GLN A C 1
ATOM 541 O O . GLN A 1 68 ? -3.977 3.808 -12.488 1.00 90.25 68 GLN A O 1
ATOM 546 N N . LYS A 1 69 ? -2.944 4.901 -10.813 1.00 88.62 69 LYS A N 1
ATOM 547 C CA . LYS A 1 69 ? -1.711 5.184 -11.559 1.00 88.62 69 LYS A CA 1
ATOM 548 C C . LYS A 1 69 ? -0.792 3.968 -11.616 1.00 88.62 69 LYS A C 1
ATOM 550 O O . LYS A 1 69 ? -0.108 3.762 -12.611 1.00 88.62 69 LYS A O 1
ATOM 555 N N . VAL A 1 70 ? -0.774 3.181 -10.542 1.00 89.06 70 VAL A N 1
ATOM 556 C CA . VAL A 1 70 ? 0.157 2.075 -10.330 1.00 89.06 70 VAL A CA 1
ATOM 557 C C . VAL A 1 70 ? -0.567 0.859 -9.752 1.00 89.06 70 VAL A C 1
ATOM 559 O O . VAL A 1 70 ? -0.494 0.597 -8.549 1.00 89.06 70 VAL A O 1
ATOM 562 N N . PRO A 1 71 ? -1.250 0.063 -10.591 1.00 88.69 71 PRO A N 1
ATOM 563 C CA . PRO A 1 71 ? -1.942 -1.141 -10.129 1.00 88.69 71 PRO A CA 1
ATOM 564 C C . PRO A 1 71 ? -1.017 -2.116 -9.386 1.00 88.69 71 PRO A C 1
ATOM 566 O O . PRO A 1 71 ? -1.425 -2.741 -8.407 1.00 88.69 71 PRO A O 1
ATOM 569 N N . ASP A 1 72 ? 0.253 -2.170 -9.793 1.00 87.81 72 ASP A N 1
ATOM 570 C CA . ASP A 1 72 ? 1.296 -3.000 -9.188 1.00 87.81 72 ASP A CA 1
ATOM 571 C C . ASP A 1 72 ? 1.636 -2.629 -7.740 1.00 87.81 72 ASP A C 1
ATOM 573 O O . ASP A 1 72 ? 2.188 -3.458 -7.019 1.00 87.81 72 ASP A O 1
ATOM 577 N N . ALA A 1 73 ? 1.230 -1.452 -7.249 1.00 88.44 73 ALA A N 1
ATOM 578 C CA . ALA A 1 73 ? 1.336 -1.123 -5.828 1.00 88.44 73 ALA A CA 1
ATOM 579 C C . ALA A 1 73 ? 0.551 -2.112 -4.942 1.00 88.44 73 ALA A C 1
ATOM 581 O O . ALA A 1 73 ? 0.916 -2.317 -3.785 1.00 88.44 73 ALA A O 1
ATOM 582 N N . LYS A 1 74 ? -0.470 -2.793 -5.489 1.00 90.25 74 LYS A N 1
ATOM 583 C CA . LYS A 1 74 ? -1.184 -3.883 -4.803 1.00 90.25 74 LYS A CA 1
ATOM 584 C C . LYS A 1 74 ? -0.321 -5.128 -4.566 1.00 90.25 74 LYS A C 1
ATOM 586 O O . LYS A 1 74 ? -0.693 -5.960 -3.747 1.00 90.25 74 LYS A O 1
ATOM 591 N N . LYS A 1 75 ? 0.837 -5.265 -5.214 1.00 90.00 75 LYS A N 1
ATOM 592 C CA . LYS A 1 75 ? 1.798 -6.341 -4.917 1.00 90.00 75 LYS A CA 1
ATOM 593 C C . LYS A 1 75 ? 2.612 -6.059 -3.648 1.00 90.00 75 LYS A C 1
ATOM 595 O O . LYS A 1 75 ? 3.284 -6.952 -3.147 1.00 90.00 75 LYS A O 1
ATOM 600 N N . LEU A 1 76 ? 2.560 -4.841 -3.105 1.00 87.94 76 LEU A N 1
ATOM 601 C CA . LEU A 1 76 ? 3.321 -4.451 -1.917 1.00 87.94 76 LEU A CA 1
ATOM 602 C C . LEU A 1 76 ? 2.491 -4.668 -0.646 1.00 87.94 76 LEU A C 1
ATOM 604 O O . LEU A 1 76 ? 1.434 -4.056 -0.486 1.00 87.94 76 LEU A O 1
ATOM 608 N N . ALA A 1 77 ? 2.994 -5.450 0.317 1.00 89.00 77 ALA A N 1
ATOM 609 C CA . ALA A 1 77 ? 2.308 -5.664 1.598 1.00 89.00 77 ALA A CA 1
ATOM 610 C C . ALA A 1 77 ? 1.942 -4.353 2.317 1.00 89.00 77 ALA A C 1
ATOM 612 O O . ALA A 1 77 ? 0.853 -4.236 2.881 1.00 89.00 77 ALA A O 1
ATOM 613 N N . LYS A 1 78 ? 2.805 -3.329 2.251 1.00 90.19 78 LYS A N 1
ATOM 614 C CA . LYS A 1 78 ? 2.564 -2.028 2.901 1.00 90.19 78 LYS A CA 1
ATOM 615 C C . LYS A 1 78 ? 1.264 -1.358 2.452 1.00 90.19 78 LYS A C 1
ATOM 617 O O . LYS A 1 78 ? 0.609 -0.741 3.284 1.00 90.19 78 LYS A O 1
ATOM 622 N N . TYR A 1 79 ? 0.857 -1.512 1.189 1.00 91.50 79 TYR A N 1
ATOM 623 C CA . TYR A 1 79 ? -0.420 -0.978 0.700 1.00 91.50 79 TYR A CA 1
ATOM 624 C C . TYR A 1 79 ? -1.606 -1.587 1.460 1.00 91.50 79 TYR A C 1
ATOM 626 O O . TYR A 1 79 ? -2.494 -0.874 1.933 1.00 91.50 79 TYR A O 1
ATOM 634 N N . TRP A 1 80 ? -1.585 -2.906 1.644 1.00 92.00 80 TRP A N 1
ATOM 635 C CA . TRP A 1 80 ? -2.630 -3.628 2.365 1.00 92.00 80 TRP A CA 1
ATOM 636 C C . TRP A 1 80 ? -2.631 -3.298 3.852 1.00 92.00 80 TRP A C 1
ATOM 638 O O . TRP A 1 80 ? -3.700 -3.100 4.428 1.00 92.00 80 TRP A O 1
ATOM 648 N N . VAL A 1 81 ? -1.450 -3.138 4.458 1.00 90.19 81 VAL A N 1
ATOM 649 C CA . VAL A 1 81 ? -1.342 -2.672 5.847 1.00 90.19 81 VAL A CA 1
ATOM 650 C C . VAL A 1 81 ? -1.974 -1.286 5.996 1.00 90.19 81 VAL A C 1
ATOM 652 O O . VAL A 1 81 ? -2.759 -1.098 6.924 1.00 90.19 81 VAL A O 1
ATOM 655 N N . CYS A 1 82 ? -1.731 -0.346 5.071 1.00 91.31 82 CYS A N 1
ATOM 656 C CA . CYS A 1 82 ? -2.408 0.955 5.085 1.00 91.31 82 CYS A CA 1
ATOM 657 C C . CYS A 1 82 ? -3.933 0.804 5.037 1.00 91.31 82 CYS A C 1
ATOM 659 O O . CYS A 1 82 ? -4.619 1.425 5.841 1.00 91.31 82 CYS A O 1
ATOM 661 N N . ARG A 1 83 ? -4.482 -0.040 4.147 1.00 89.56 83 ARG A N 1
ATOM 662 C CA . ARG A 1 83 ? -5.940 -0.265 4.057 1.00 89.56 83 ARG A CA 1
ATOM 663 C C . ARG A 1 83 ? -6.534 -0.831 5.346 1.00 89.56 83 ARG A C 1
ATOM 665 O O . ARG A 1 83 ? -7.551 -0.325 5.813 1.00 89.56 83 ARG A O 1
ATOM 672 N N . VAL A 1 84 ? -5.904 -1.849 5.937 1.00 88.88 84 VAL A N 1
ATOM 673 C CA . VAL A 1 84 ? -6.373 -2.445 7.203 1.00 88.88 84 VAL A CA 1
ATOM 674 C C . VAL A 1 84 ? -6.333 -1.412 8.330 1.00 88.88 84 VAL A C 1
ATOM 676 O O . VAL A 1 84 ? -7.275 -1.313 9.117 1.00 88.88 84 VAL A O 1
ATOM 679 N N . ARG A 1 85 ? -5.253 -0.624 8.397 1.00 86.25 85 ARG A N 1
ATOM 680 C CA . ARG A 1 85 ? -5.052 0.392 9.435 1.00 86.25 85 ARG A CA 1
ATOM 681 C C . ARG A 1 85 ? -5.972 1.596 9.265 1.00 86.25 85 ARG A C 1
ATOM 683 O O . ARG A 1 85 ? -6.467 2.077 10.271 1.00 86.25 85 ARG A O 1
ATOM 690 N N . LEU A 1 86 ? -6.266 2.035 8.041 1.00 81.56 86 LEU A N 1
ATOM 691 C CA . LEU A 1 86 ? -7.258 3.088 7.784 1.00 81.56 86 LEU A CA 1
ATOM 692 C C . LEU A 1 86 ? -8.652 2.705 8.258 1.00 81.56 86 LEU A C 1
ATOM 694 O O . LEU A 1 86 ? -9.394 3.546 8.749 1.00 81.56 86 LEU A O 1
ATOM 698 N N . GLY A 1 87 ? -8.994 1.424 8.136 1.00 67.69 87 GLY A N 1
ATOM 699 C CA . GLY A 1 87 ? -10.260 0.911 8.633 1.00 67.69 87 GLY A CA 1
ATOM 700 C C . GLY A 1 87 ? -10.343 0.804 10.156 1.00 67.69 87 GLY A C 1
ATOM 701 O O . GLY A 1 87 ? -11.399 0.373 10.611 1.00 67.69 87 GLY A O 1
ATOM 702 N N . GLN A 1 88 ? -9.251 1.099 10.894 1.00 60.84 88 GLN A N 1
ATOM 703 C CA . GLN A 1 88 ? -9.026 0.885 12.339 1.00 60.84 88 GLN A CA 1
ATOM 704 C C . GLN A 1 88 ? -9.958 -0.172 12.965 1.00 60.84 88 GLN A C 1
ATOM 706 O O . GLN A 1 88 ? -10.571 0.020 14.010 1.00 60.84 88 GLN A O 1
ATOM 711 N N . LEU A 1 89 ? -10.000 -1.322 12.284 1.00 64.56 89 LEU A N 1
ATOM 712 C CA . LEU A 1 89 ? -10.675 -2.563 12.643 1.00 64.56 89 LEU A CA 1
ATOM 713 C C . LEU A 1 89 ? -12.200 -2.438 12.825 1.00 64.56 89 LEU A C 1
ATOM 715 O O . LEU A 1 89 ? -12.750 -2.618 13.909 1.00 64.56 89 LEU A O 1
ATOM 719 N N . GLY A 1 90 ? -12.896 -2.225 11.702 1.00 63.53 90 GLY A N 1
ATOM 720 C CA . GLY A 1 90 ? -14.295 -2.643 11.546 1.00 63.53 90 GLY A CA 1
ATOM 721 C C . GLY A 1 90 ? -14.499 -4.155 11.792 1.00 63.53 90 GLY A C 1
ATOM 722 O O . GLY A 1 90 ? -13.572 -4.845 12.216 1.00 63.53 90 GLY A O 1
ATOM 723 N N . PRO A 1 91 ? -15.698 -4.706 11.519 1.00 81.62 91 PRO A N 1
ATOM 724 C CA . PRO A 1 91 ? -15.989 -6.124 11.751 1.00 81.62 91 PRO A CA 1
ATOM 725 C C . PRO A 1 91 ? -14.903 -7.034 11.167 1.00 81.62 91 PRO A C 1
ATOM 727 O O . PRO A 1 91 ? -14.367 -6.738 10.093 1.00 81.62 91 PRO A O 1
ATOM 730 N N . ILE A 1 92 ? -14.568 -8.121 11.867 1.00 84.75 92 ILE A N 1
ATOM 731 C CA . ILE A 1 92 ? -13.464 -9.019 11.494 1.00 84.75 92 ILE A CA 1
ATOM 732 C C . ILE A 1 92 ? -13.594 -9.530 10.054 1.00 84.75 92 ILE A C 1
ATOM 734 O O . ILE A 1 92 ? -12.597 -9.708 9.362 1.00 84.75 92 ILE A O 1
ATOM 738 N N . GLU A 1 93 ? -14.824 -9.647 9.562 1.00 85.44 93 GLU A N 1
ATOM 739 C CA . GLU A 1 93 ? -15.167 -10.027 8.196 1.00 85.44 93 GLU A CA 1
ATOM 740 C C . GLU A 1 93 ? -14.593 -9.050 7.161 1.00 85.44 93 GLU A C 1
ATOM 742 O O . GLU A 1 93 ? -14.105 -9.476 6.118 1.00 85.44 93 GLU A O 1
ATOM 747 N N . LYS A 1 94 ? -14.582 -7.740 7.453 1.00 84.69 94 LYS A N 1
ATOM 748 C CA . LYS A 1 94 ? -13.965 -6.741 6.564 1.00 84.69 94 LYS A CA 1
ATOM 749 C C . LYS A 1 94 ? -12.452 -6.902 6.504 1.00 84.69 94 LYS A C 1
ATOM 751 O O . LYS A 1 94 ? -11.859 -6.716 5.449 1.00 84.69 94 LYS A O 1
ATOM 756 N N . ILE A 1 95 ? -11.826 -7.237 7.629 1.00 86.75 95 ILE A N 1
ATOM 757 C CA . ILE A 1 95 ? -10.379 -7.452 7.691 1.00 86.75 95 ILE A CA 1
ATOM 758 C C . ILE A 1 95 ? -10.010 -8.713 6.904 1.00 86.75 95 ILE A C 1
ATOM 760 O O . ILE A 1 95 ? -9.066 -8.682 6.120 1.00 86.75 95 ILE A O 1
ATOM 764 N N . ILE A 1 96 ? -10.779 -9.793 7.073 1.00 89.75 96 ILE A N 1
ATOM 765 C CA . ILE A 1 96 ? -10.608 -11.041 6.320 1.00 89.75 96 ILE A CA 1
ATOM 766 C C . ILE A 1 96 ? -10.717 -10.774 4.815 1.00 89.75 96 ILE A C 1
ATOM 768 O O . ILE A 1 96 ? -9.803 -11.141 4.084 1.00 89.75 96 ILE A O 1
ATOM 772 N N . ALA A 1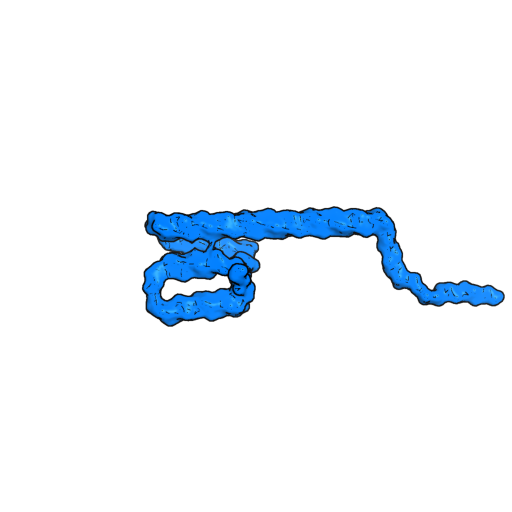 97 ? -11.750 -10.051 4.371 1.00 91.06 97 ALA A N 1
ATOM 773 C CA . ALA A 1 97 ? -11.918 -9.704 2.959 1.00 91.06 97 ALA A CA 1
ATOM 774 C C . ALA A 1 97 ? -10.712 -8.928 2.395 1.00 91.06 97 ALA A C 1
ATOM 776 O O . ALA A 1 97 ? -10.245 -9.217 1.296 1.00 91.06 97 ALA A O 1
ATOM 777 N N . ILE A 1 98 ? -10.144 -7.987 3.162 1.00 90.50 98 ILE A N 1
ATOM 778 C CA . ILE A 1 98 ? -8.940 -7.252 2.740 1.00 90.50 98 ILE A CA 1
ATOM 779 C C . ILE A 1 98 ? -7.731 -8.192 2.595 1.00 90.50 98 ILE A C 1
ATOM 781 O O . ILE A 1 98 ? -6.953 -8.040 1.654 1.00 90.50 98 ILE A O 1
ATOM 785 N N . TYR A 1 99 ? -7.558 -9.165 3.494 1.00 90.25 99 TYR A N 1
ATOM 786 C CA . TYR A 1 99 ? -6.482 -10.155 3.370 1.00 90.25 99 TYR A CA 1
ATOM 787 C C . TYR A 1 99 ? -6.671 -11.080 2.164 1.00 90.25 99 TYR A C 1
ATOM 789 O O . TYR A 1 99 ? -5.702 -11.374 1.466 1.00 90.25 99 TYR A O 1
ATOM 797 N N . GLU A 1 100 ? -7.900 -11.514 1.889 1.00 93.69 100 GLU A N 1
ATOM 798 C CA . GLU A 1 100 ? -8.217 -12.317 0.704 1.00 93.69 100 GLU A CA 1
ATOM 799 C C . GLU A 1 100 ? -7.908 -11.546 -0.586 1.00 93.69 100 GLU A C 1
ATOM 801 O O . GLU A 1 100 ? -7.241 -12.073 -1.479 1.00 93.69 100 GLU A O 1
ATOM 806 N N . GLU A 1 101 ? -8.302 -10.271 -0.659 1.00 93.12 101 GLU A N 1
ATOM 807 C CA . GLU A 1 101 ? -7.947 -9.383 -1.770 1.00 93.12 101 GLU A CA 1
ATOM 808 C C . GLU A 1 101 ? -6.423 -9.239 -1.933 1.00 93.12 101 GLU A C 1
ATOM 810 O O . GLU A 1 101 ? -5.925 -9.244 -3.061 1.00 93.12 101 GLU A O 1
ATOM 815 N N . ALA A 1 102 ? -5.672 -9.157 -0.830 1.00 92.44 102 ALA A N 1
ATOM 816 C CA . ALA A 1 102 ? -4.214 -9.063 -0.861 1.00 92.44 102 ALA A CA 1
ATOM 817 C C . ALA A 1 102 ? -3.557 -10.307 -1.467 1.00 92.44 102 ALA A C 1
ATOM 819 O O . ALA A 1 102 ? -2.648 -10.197 -2.293 1.00 92.44 102 ALA A O 1
ATOM 820 N N . ILE A 1 103 ? -4.048 -11.491 -1.097 1.00 92.56 103 ILE A N 1
ATOM 821 C CA . ILE A 1 103 ? -3.574 -12.764 -1.648 1.00 92.56 103 ILE A CA 1
ATOM 822 C C . ILE A 1 103 ? -3.875 -12.830 -3.147 1.00 92.56 103 ILE A C 1
ATOM 824 O O . ILE A 1 103 ? -2.990 -13.158 -3.937 1.00 92.56 103 ILE A O 1
ATOM 828 N N . LEU A 1 104 ? -5.095 -12.463 -3.556 1.00 94.62 104 LEU A N 1
ATOM 829 C CA . LEU A 1 104 ? -5.493 -12.445 -4.968 1.00 94.62 104 LEU A CA 1
ATOM 830 C C . LEU A 1 104 ? -4.670 -11.455 -5.802 1.00 94.62 104 LEU A C 1
ATOM 832 O O . LEU A 1 104 ? -4.413 -11.706 -6.978 1.00 94.62 104 LEU A O 1
ATOM 836 N N . ALA A 1 105 ? -4.225 -10.352 -5.201 1.00 91.12 105 ALA A N 1
ATOM 837 C CA . ALA A 1 105 ? -3.353 -9.381 -5.850 1.00 91.12 105 ALA A CA 1
ATOM 838 C C . ALA A 1 105 ? -1.877 -9.814 -5.925 1.00 91.12 105 ALA A C 1
ATOM 840 O O . ALA A 1 105 ? -1.064 -9.092 -6.507 1.00 91.12 105 ALA A O 1
ATOM 841 N N . GLY A 1 106 ? -1.514 -10.963 -5.345 1.00 89.44 106 GLY A N 1
ATOM 842 C CA . GLY A 1 106 ? -0.133 -11.438 -5.299 1.00 89.44 106 GLY A CA 1
ATOM 843 C C . GLY A 1 106 ? 0.757 -10.580 -4.401 1.00 89.44 106 GLY A C 1
ATOM 844 O O . GLY A 1 106 ? 1.919 -10.351 -4.739 1.00 89.44 106 GLY A O 1
ATOM 845 N N . ALA A 1 107 ? 0.210 -10.066 -3.294 1.00 89.81 107 ALA A N 1
ATOM 846 C CA . ALA A 1 107 ? 0.970 -9.270 -2.340 1.00 89.81 107 ALA A CA 1
ATOM 847 C C . ALA A 1 107 ? 2.156 -10.064 -1.768 1.00 89.81 107 ALA A C 1
ATOM 849 O O . ALA A 1 107 ? 1.993 -11.181 -1.278 1.00 89.81 107 ALA A O 1
ATOM 850 N N . GLN A 1 108 ? 3.344 -9.467 -1.824 1.00 82.12 108 GLN A N 1
ATOM 851 C CA . GLN A 1 108 ? 4.594 -10.044 -1.335 1.00 82.12 108 GLN A CA 1
ATOM 852 C C . GLN A 1 108 ? 4.961 -9.438 0.022 1.00 82.12 108 GLN A C 1
ATOM 854 O O . GLN A 1 108 ? 4.736 -8.243 0.252 1.00 82.12 108 GLN A O 1
ATOM 859 N N . VAL A 1 109 ? 5.486 -10.292 0.907 1.00 64.94 109 VAL A N 1
ATOM 860 C CA . VAL A 1 109 ? 5.849 -9.987 2.304 1.00 64.94 109 VAL A CA 1
ATOM 861 C C . VAL A 1 109 ? 7.246 -9.390 2.387 1.00 64.94 109 VAL A C 1
ATOM 863 O O . VAL A 1 109 ? 8.147 -9.938 1.717 1.00 64.94 109 VAL A O 1
#

Organism: Sphenodon punctatus (NCBI:txid8508)

Radius of gyration: 23.36 Å; Cα contacts (8 Å, |Δi|>4): 59; chains: 1; bounding box: 46×40×71 Å

Secondary structure (DSSP, 8-state):
--------------HHHHHHHHHHHHHHHHHHHHHHHHHHHHHHHHH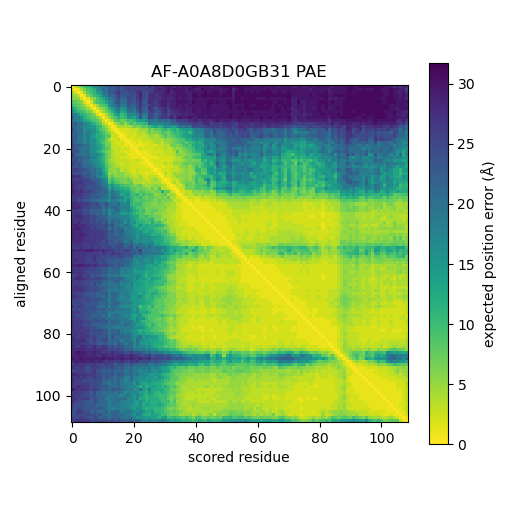HHHHTT--HHHHHHHHHHHHHH-GGGGGBHHHHHHHHHHTTT--HHHHHHHHHHHHHTT-B-

InterPro domains:
  IPR026165 Cytoskeleton-associated protein 2 family [PTHR16076] (12-108)
  IPR029197 Cytoskeleton-associated protein 2, C-terminal [PF15297] (10-108)

Foldseek 3Di:
DPPPPDDDPPPCCDPVNVVVVVVVVVVVVVVVVVVVVVLVVLLVVLVVCLVVVHQLVVSVVVLVVCCVVPVLSLQEVSSLVSVCSSVVDDPVVVNVVSVVSSVVSNHDD